Protein AF-A0AAN6XV82-F1 (afdb_monomer_lite)

Secondary structure (DSSP, 8-state):
----TT------PPP----SHHHHHHHHHHHHHTT--HHHHHHHHHHT--SS---HHHHTTHHHHHTTTSGGGGGGG-----HHHHHHHHHHTTS--

pLDDT: mean 81.72, std 15.57, range [44.09, 97.81]

Structure (mmCIF, N/CA/C/O backbone):
data_AF-A0AAN6XV82-F1
#
_entry.id   AF-A0AAN6XV82-F1
#
loop_
_atom_site.group_PDB
_atom_site.id
_atom_site.type_symbol
_atom_site.label_atom_id
_atom_site.label_alt_id
_atom_site.label_comp_id
_atom_site.label_asym_id
_atom_site.label_entity_id
_atom_site.label_seq_id
_atom_site.pdbx_PDB_ins_code
_atom_site.Cartn_x
_atom_site.Cartn_y
_atom_site.Cartn_z
_atom_site.occupancy
_atom_site.B_iso_or_equiv
_atom_site.auth_seq_id
_atom_site.auth_comp_id
_atom_site.auth_asym_id
_atom_site.auth_atom_id
_atom_site.pdbx_PDB_model_num
ATOM 1 N N . MET A 1 1 ? 41.989 -47.047 1.004 1.00 44.09 1 MET A N 1
ATOM 2 C CA . MET A 1 1 ? 42.003 -45.738 0.311 1.00 44.09 1 MET A CA 1
ATOM 3 C C . MET A 1 1 ? 40.749 -44.981 0.723 1.00 44.09 1 MET A C 1
ATOM 5 O O . MET A 1 1 ? 39.675 -45.564 0.704 1.00 44.09 1 MET A O 1
ATOM 9 N N . ARG A 1 2 ? 40.914 -43.773 1.274 1.00 47.72 2 ARG A N 1
ATOM 10 C CA . ARG A 1 2 ? 39.878 -43.033 2.012 1.00 47.72 2 ARG A CA 1
ATOM 11 C C . ARG A 1 2 ? 38.824 -42.436 1.071 1.00 47.72 2 ARG A C 1
ATOM 13 O O . ARG A 1 2 ? 39.154 -41.929 0.011 1.00 47.72 2 ARG A O 1
ATOM 20 N N . SER A 1 3 ? 37.576 -42.529 1.523 1.00 58.25 3 SER A N 1
ATOM 21 C CA . SER A 1 3 ? 36.328 -41.977 0.982 1.00 58.25 3 SER A CA 1
ATOM 22 C C . SER A 1 3 ? 36.430 -40.512 0.528 1.00 58.25 3 SER A C 1
ATOM 24 O O . SER A 1 3 ? 36.680 -39.647 1.364 1.00 58.25 3 SER A O 1
ATOM 26 N N . ILE A 1 4 ? 36.151 -40.225 -0.752 1.00 59.53 4 ILE A N 1
ATOM 27 C CA . ILE A 1 4 ? 36.048 -38.846 -1.293 1.00 59.53 4 ILE A CA 1
ATOM 28 C C . ILE A 1 4 ? 34.666 -38.557 -1.930 1.00 59.53 4 ILE A C 1
ATOM 30 O O . ILE A 1 4 ? 34.330 -37.410 -2.199 1.00 59.53 4 ILE A O 1
ATOM 34 N N . ILE A 1 5 ? 33.775 -39.544 -2.086 1.00 58.59 5 ILE A N 1
ATOM 35 C CA . ILE A 1 5 ? 32.492 -39.359 -2.805 1.00 58.59 5 ILE A CA 1
ATOM 36 C C . ILE A 1 5 ? 31.337 -38.962 -1.862 1.00 58.59 5 ILE A C 1
ATOM 38 O O . ILE A 1 5 ? 30.266 -39.559 -1.886 1.00 58.59 5 ILE A O 1
ATOM 42 N N . LYS A 1 6 ? 31.539 -37.967 -0.990 1.00 55.66 6 LYS A N 1
ATOM 43 C CA . LYS A 1 6 ? 30.441 -37.330 -0.224 1.00 55.66 6 LYS A CA 1
ATOM 44 C C . LYS A 1 6 ? 30.554 -35.804 -0.147 1.00 55.66 6 LYS A C 1
ATOM 46 O O . LYS A 1 6 ? 30.049 -35.192 0.782 1.00 55.66 6 LYS A O 1
ATOM 51 N N . TRP A 1 7 ? 31.188 -35.191 -1.143 1.00 57.59 7 TRP A N 1
ATOM 52 C CA . TRP A 1 7 ? 31.201 -33.735 -1.320 1.00 57.59 7 TRP A CA 1
ATOM 53 C C . TRP A 1 7 ? 30.689 -33.341 -2.704 1.00 57.59 7 TRP A C 1
ATOM 55 O O . TRP A 1 7 ? 31.172 -32.386 -3.302 1.00 57.59 7 TRP A O 1
ATOM 65 N N . GLY A 1 8 ? 29.713 -34.092 -3.229 1.00 57.81 8 GLY A N 1
ATOM 66 C CA . GLY A 1 8 ? 28.907 -33.617 -4.347 1.00 57.81 8 GLY A CA 1
ATOM 67 C C . GLY A 1 8 ? 28.215 -32.339 -3.898 1.00 57.81 8 GLY A C 1
ATOM 68 O O . GLY A 1 8 ? 27.281 -32.402 -3.104 1.00 57.81 8 GLY A O 1
ATOM 69 N N . LEU A 1 9 ? 28.769 -31.205 -4.331 1.00 59.22 9 LEU A N 1
ATOM 70 C CA . LEU A 1 9 ? 28.289 -29.859 -4.078 1.00 59.22 9 LEU A CA 1
ATOM 71 C C . LEU A 1 9 ? 26.761 -29.828 -4.166 1.00 59.22 9 LEU A C 1
ATOM 73 O O . LEU A 1 9 ? 26.190 -29.877 -5.254 1.00 59.22 9 LEU A O 1
ATOM 77 N N . LEU A 1 10 ? 26.110 -29.656 -3.019 1.00 59.16 10 LEU A N 1
ATOM 78 C CA . LEU A 1 10 ? 24.798 -29.038 -2.967 1.00 59.16 10 LEU A CA 1
ATOM 79 C C . LEU A 1 10 ? 25.015 -27.552 -3.284 1.00 59.16 10 LEU A C 1
ATOM 81 O O . LEU A 1 10 ? 25.050 -26.707 -2.395 1.00 59.16 10 LEU A O 1
ATOM 85 N N . ALA A 1 11 ? 25.258 -27.239 -4.557 1.00 62.94 11 ALA A N 1
ATOM 86 C CA . ALA A 1 11 ? 25.172 -25.878 -5.054 1.00 62.94 11 ALA A CA 1
ATOM 87 C C . ALA A 1 11 ? 23.688 -25.500 -5.025 1.00 62.94 11 ALA A C 1
ATOM 89 O O . ALA A 1 11 ? 22.972 -25.644 -6.013 1.00 62.94 11 ALA A O 1
ATOM 90 N N . ALA A 1 12 ? 23.203 -25.092 -3.851 1.00 65.19 12 ALA A N 1
ATOM 91 C CA . ALA A 1 12 ? 21.931 -24.410 -3.726 1.00 65.19 12 ALA A CA 1
ATOM 92 C C . ALA A 1 12 ? 22.064 -23.101 -4.509 1.00 65.19 12 ALA A C 1
ATOM 94 O O . ALA A 1 12 ? 22.586 -22.110 -3.999 1.00 65.19 12 ALA A O 1
ATOM 95 N N . ALA A 1 13 ? 21.665 -23.115 -5.782 1.00 66.75 13 ALA A N 1
ATOM 96 C CA . ALA A 1 13 ? 21.419 -21.880 -6.504 1.00 66.75 13 ALA A CA 1
ATOM 97 C C . ALA A 1 13 ? 20.443 -21.067 -5.640 1.00 66.75 13 ALA A C 1
ATOM 99 O O . ALA A 1 13 ? 19.439 -21.638 -5.195 1.00 66.75 13 ALA A O 1
ATOM 100 N N . PRO A 1 14 ? 20.729 -19.790 -5.331 1.00 65.44 14 PRO A N 1
ATOM 101 C CA . PRO A 1 14 ? 19.781 -18.985 -4.586 1.00 65.44 14 PRO A CA 1
ATOM 102 C C . PRO A 1 14 ? 18.478 -18.998 -5.379 1.00 65.44 14 PRO A C 1
ATOM 104 O O . PRO A 1 14 ? 18.45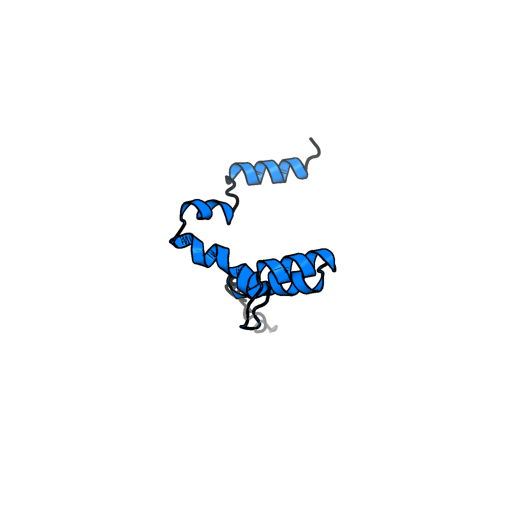1 -18.594 -6.543 1.00 65.44 14 PRO A O 1
ATOM 107 N N . ALA A 1 15 ? 17.415 -19.530 -4.774 1.00 69.50 15 ALA A N 1
ATOM 108 C CA . ALA A 1 15 ? 16.092 -19.414 -5.355 1.00 69.50 15 ALA A CA 1
ATOM 109 C C . ALA A 1 15 ? 15.856 -17.922 -5.605 1.00 69.50 15 ALA A C 1
ATOM 111 O O . ALA A 1 15 ? 16.104 -17.101 -4.719 1.00 69.50 15 ALA A O 1
ATOM 112 N N . LEU A 1 16 ? 15.443 -17.564 -6.820 1.00 66.62 16 LEU A N 1
ATOM 113 C CA . LEU A 1 16 ? 15.043 -16.199 -7.130 1.00 66.62 16 LEU A CA 1
ATOM 114 C C . LEU A 1 16 ? 13.795 -15.899 -6.297 1.00 66.62 16 LEU A C 1
ATOM 116 O O . LEU A 1 16 ? 12.678 -16.232 -6.684 1.00 66.62 16 LEU A O 1
ATOM 120 N N . VAL A 1 17 ? 13.994 -15.338 -5.106 1.00 65.56 17 VAL A N 1
ATOM 121 C CA . VAL A 1 17 ? 12.898 -14.897 -4.252 1.00 65.56 17 VAL A CA 1
ATOM 122 C C . VAL A 1 17 ? 12.385 -13.594 -4.843 1.00 65.56 17 VAL A C 1
ATOM 124 O O . VAL A 1 17 ? 13.078 -12.576 -4.830 1.00 65.56 17 VAL A O 1
ATOM 127 N N . THR A 1 18 ? 11.164 -13.616 -5.364 1.00 67.94 18 THR A N 1
ATOM 128 C CA . THR A 1 18 ? 10.426 -12.397 -5.693 1.00 67.94 18 THR A CA 1
ATOM 129 C C . THR A 1 18 ? 10.016 -11.744 -4.376 1.00 67.94 18 THR A C 1
ATOM 131 O O . THR A 1 18 ? 8.979 -12.073 -3.804 1.00 67.94 18 THR A O 1
ATOM 134 N N . ALA A 1 19 ? 10.886 -10.892 -3.832 1.00 66.81 19 ALA A N 1
ATOM 135 C CA . ALA A 1 19 ? 10.590 -10.165 -2.608 1.00 66.81 19 ALA A CA 1
ATOM 136 C C . ALA A 1 19 ? 9.486 -9.134 -2.867 1.00 66.81 19 ALA A C 1
ATOM 138 O O . ALA A 1 19 ? 9.513 -8.411 -3.865 1.00 66.81 19 ALA A O 1
ATOM 139 N N . TRP A 1 20 ? 8.539 -9.078 -1.934 1.00 84.19 20 TRP A N 1
ATOM 140 C CA . TRP A 1 20 ? 7.321 -8.276 -2.013 1.00 84.19 20 TRP A CA 1
ATOM 141 C C . TRP A 1 20 ? 6.409 -8.731 -3.157 1.00 84.19 20 TRP A C 1
ATOM 143 O O . TRP A 1 20 ? 5.751 -9.757 -2.995 1.00 84.19 20 TRP A O 1
ATOM 153 N N . GLY A 1 21 ? 6.350 -8.025 -4.289 1.00 87.69 21 GLY A N 1
ATOM 154 C CA . GLY A 1 21 ? 5.355 -8.289 -5.339 1.00 87.69 21 GLY A CA 1
ATOM 155 C C . GLY A 1 21 ? 3.922 -8.338 -4.787 1.00 87.69 21 GLY A C 1
ATOM 156 O O . GLY A 1 21 ? 3.671 -7.959 -3.640 1.00 87.69 21 GLY A O 1
ATOM 157 N N . ASP A 1 22 ? 2.974 -8.850 -5.568 1.00 91.56 22 ASP A N 1
ATOM 158 C CA . ASP A 1 22 ? 1.571 -8.897 -5.130 1.00 91.56 22 ASP A CA 1
ATOM 159 C C . ASP A 1 22 ? 1.397 -9.695 -3.831 1.00 91.56 22 ASP A C 1
ATOM 161 O O . ASP A 1 22 ? 0.719 -9.250 -2.905 1.00 91.56 22 ASP A O 1
ATOM 165 N N . VAL A 1 23 ? 2.058 -10.854 -3.732 1.00 92.62 23 VAL A N 1
ATOM 166 C CA . VAL A 1 23 ? 1.946 -11.751 -2.572 1.00 92.62 23 VAL A CA 1
ATOM 167 C C . VAL A 1 23 ? 2.471 -11.086 -1.303 1.00 92.62 23 VAL A C 1
ATOM 169 O O . VAL A 1 23 ? 1.812 -11.133 -0.266 1.00 92.62 23 VAL A O 1
ATOM 172 N N . GLY A 1 24 ? 3.640 -10.454 -1.351 1.00 93.38 24 GLY A N 1
ATOM 173 C CA . GLY A 1 24 ? 4.239 -9.827 -0.179 1.00 93.38 24 GLY A CA 1
ATOM 174 C C . GLY A 1 24 ? 3.528 -8.540 0.232 1.00 93.38 24 GLY A C 1
ATOM 175 O O . GLY A 1 24 ? 3.320 -8.346 1.429 1.00 93.38 24 GLY A O 1
ATOM 176 N N . HIS A 1 25 ? 3.079 -7.710 -0.718 1.00 95.06 25 HIS A N 1
ATOM 177 C CA . HIS A 1 25 ? 2.248 -6.540 -0.406 1.00 95.06 25 HIS A CA 1
ATOM 178 C C . HIS A 1 25 ? 0.950 -6.949 0.296 1.00 95.06 25 HIS A C 1
ATOM 180 O O . HIS A 1 25 ? 0.636 -6.419 1.364 1.00 95.06 25 HIS A O 1
ATOM 186 N N . ARG A 1 26 ? 0.254 -7.960 -0.238 1.00 95.06 26 ARG A N 1
ATOM 187 C CA . ARG A 1 26 ? -0.948 -8.530 0.385 1.00 95.06 26 ARG A CA 1
ATOM 188 C C . ARG A 1 26 ? -0.655 -9.108 1.765 1.00 95.06 26 ARG A C 1
ATOM 190 O O . ARG A 1 26 ? -1.372 -8.820 2.715 1.00 95.06 26 ARG A O 1
ATOM 197 N N . THR A 1 27 ? 0.430 -9.868 1.903 1.00 94.88 27 THR A N 1
ATOM 198 C CA . THR A 1 27 ? 0.809 -10.494 3.179 1.00 94.88 27 THR A CA 1
ATOM 199 C C . THR A 1 27 ? 1.014 -9.452 4.279 1.00 94.88 27 THR A C 1
ATOM 201 O O . THR A 1 27 ? 0.496 -9.623 5.381 1.00 94.88 27 THR A O 1
ATOM 204 N N . VAL A 1 28 ? 1.733 -8.360 3.993 1.00 95.06 28 VAL A N 1
ATOM 205 C CA . VAL A 1 28 ? 1.933 -7.277 4.970 1.00 95.06 28 VAL A CA 1
ATOM 206 C C . VAL A 1 28 ? 0.628 -6.549 5.269 1.00 95.06 28 VAL A C 1
ATOM 208 O O . VAL A 1 28 ? 0.355 -6.295 6.439 1.00 95.06 28 VAL A O 1
ATOM 211 N N . GLY A 1 29 ? -0.182 -6.240 4.250 1.00 94.69 29 GLY A N 1
ATOM 212 C CA . GLY A 1 29 ? -1.481 -5.588 4.436 1.00 94.69 29 GLY A CA 1
ATOM 213 C C . GLY A 1 29 ? -2.405 -6.405 5.340 1.00 94.69 29 GLY A C 1
ATOM 214 O O . GLY A 1 29 ? -2.867 -5.908 6.364 1.00 94.69 29 GLY A O 1
ATOM 215 N N . TYR A 1 30 ? -2.570 -7.690 5.027 1.00 94.50 30 TYR A N 1
ATOM 216 C CA . TYR A 1 30 ? -3.374 -8.618 5.818 1.00 94.50 30 TYR A CA 1
ATOM 217 C C . TYR A 1 30 ? -2.850 -8.765 7.253 1.00 94.50 30 TYR A C 1
ATOM 219 O O . TYR A 1 30 ? -3.624 -8.804 8.209 1.00 94.50 30 TYR A O 1
ATOM 227 N N . LEU A 1 31 ? -1.525 -8.831 7.438 1.00 96.00 31 LEU A N 1
ATOM 228 C CA . LEU A 1 31 ? -0.939 -8.883 8.775 1.00 96.00 31 LEU A CA 1
ATOM 229 C C . LEU A 1 31 ? -1.219 -7.596 9.556 1.00 96.00 31 LEU A C 1
ATOM 231 O O . LEU A 1 31 ? -1.575 -7.678 10.727 1.00 96.00 31 LEU A O 1
ATOM 235 N N . ALA A 1 32 ? -1.079 -6.429 8.923 1.00 95.50 32 ALA A N 1
ATOM 236 C CA . ALA A 1 32 ? -1.316 -5.136 9.556 1.00 95.50 32 ALA A CA 1
ATOM 237 C C . ALA A 1 32 ? -2.759 -5.003 10.063 1.00 95.50 32 ALA A C 1
ATOM 239 O O . ALA A 1 32 ? -2.959 -4.541 11.187 1.00 95.50 32 ALA A O 1
ATOM 240 N N . GLU A 1 33 ? -3.740 -5.476 9.290 1.00 93.75 33 GLU A N 1
ATOM 241 C CA . GLU A 1 33 ? -5.158 -5.460 9.669 1.00 93.75 33 GLU A CA 1
ATOM 242 C C . GLU A 1 33 ? -5.421 -6.164 11.005 1.00 93.75 33 GLU A C 1
ATOM 244 O O . GLU A 1 33 ? -6.173 -5.663 11.842 1.00 93.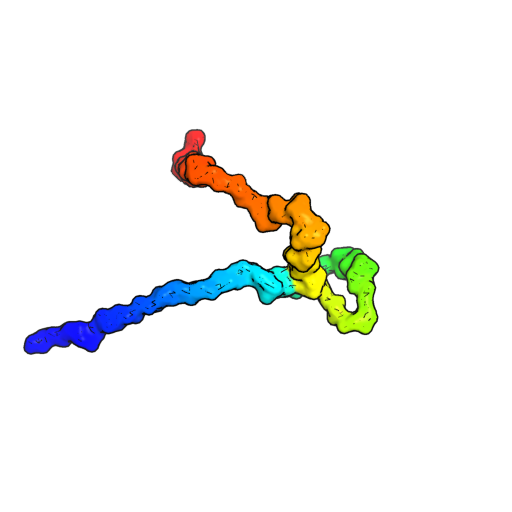75 33 GLU A O 1
ATOM 249 N N . LYS A 1 34 ? -4.724 -7.277 11.273 1.00 94.44 34 LYS A N 1
ATOM 250 C CA . LYS A 1 34 ? -4.854 -8.026 12.538 1.00 94.44 34 LYS A CA 1
ATOM 251 C C . LYS A 1 34 ? -4.434 -7.231 13.771 1.00 94.44 34 LYS A C 1
ATOM 253 O O . LYS A 1 34 ? -4.808 -7.598 14.883 1.00 94.44 34 LYS A O 1
ATOM 258 N N . TYR A 1 35 ? -3.648 -6.176 13.584 1.00 96.69 35 TYR A N 1
ATOM 259 C CA . TYR A 1 35 ? -3.139 -5.323 14.654 1.00 96.69 35 TYR A CA 1
ATOM 260 C C . TYR A 1 35 ? -3.784 -3.935 14.664 1.00 96.69 35 TYR A C 1
ATOM 262 O O . TYR A 1 35 ? -3.301 -3.031 15.350 1.00 96.69 35 TYR A O 1
ATOM 270 N N . PHE A 1 36 ? -4.880 -3.738 13.930 1.00 96.12 36 PHE A N 1
ATOM 271 C CA . PHE A 1 36 ? -5.602 -2.477 13.972 1.00 96.12 36 PHE A CA 1
ATOM 272 C C . PHE A 1 36 ? -6.194 -2.205 15.349 1.00 96.12 36 PHE A C 1
ATOM 274 O O . PHE A 1 36 ? -6.801 -3.054 15.998 1.00 96.12 36 PHE A O 1
ATOM 281 N N . THR A 1 37 ? -6.054 -0.953 15.781 1.00 97.81 37 THR A N 1
ATOM 282 C CA . THR A 1 37 ? -6.871 -0.437 16.878 1.00 97.81 37 THR A CA 1
ATOM 283 C C . THR A 1 37 ? -8.325 -0.314 16.412 1.00 97.81 37 THR A C 1
ATOM 285 O O . THR A 1 37 ? -8.560 -0.127 15.215 1.00 97.81 37 THR A O 1
ATOM 288 N N . PRO A 1 38 ? -9.313 -0.303 17.326 1.00 96.81 38 PRO A N 1
ATOM 289 C CA . PRO A 1 38 ? -10.713 -0.096 16.949 1.00 96.81 38 PRO A CA 1
ATOM 290 C C . PRO A 1 38 ? -10.937 1.179 16.121 1.00 96.81 38 PRO A C 1
ATOM 292 O O . PRO A 1 38 ? -11.734 1.191 15.189 1.00 96.81 38 PRO A O 1
ATOM 295 N N . LYS A 1 39 ? -10.178 2.246 16.413 1.00 97.12 39 LYS A N 1
ATOM 296 C CA . LYS A 1 39 ? -10.217 3.496 15.645 1.00 97.12 39 LYS A CA 1
ATOM 297 C C . LYS A 1 39 ? -9.692 3.317 14.217 1.00 97.12 39 LYS A C 1
ATOM 299 O O . LYS A 1 39 ? -10.300 3.831 13.286 1.00 97.12 39 LYS A O 1
ATOM 304 N N . ALA A 1 40 ? -8.568 2.618 14.047 1.00 94.81 40 ALA A N 1
ATOM 305 C CA . ALA A 1 40 ? -8.003 2.352 12.725 1.00 94.81 40 ALA A CA 1
ATOM 306 C C . ALA A 1 40 ? -8.937 1.465 11.891 1.00 94.81 40 ALA A C 1
ATOM 308 O O . ALA A 1 40 ? -9.176 1.777 10.729 1.00 94.81 40 ALA A O 1
ATOM 309 N N . ALA A 1 41 ? -9.524 0.433 12.507 1.00 92.88 41 ALA A N 1
ATOM 310 C CA . ALA A 1 41 ? -10.505 -0.435 11.864 1.00 92.88 41 ALA A CA 1
ATOM 311 C C . ALA A 1 41 ? -11.739 0.346 11.385 1.00 92.88 41 ALA A C 1
ATOM 313 O O . ALA A 1 41 ? -12.163 0.158 10.253 1.00 92.88 41 ALA A O 1
ATOM 314 N N . ALA A 1 42 ? -12.270 1.274 12.191 1.00 93.81 42 ALA A N 1
ATOM 315 C CA . ALA A 1 42 ? -13.408 2.101 11.785 1.00 93.81 42 ALA A CA 1
ATOM 316 C C . ALA A 1 42 ? -13.102 2.970 10.550 1.00 93.81 42 ALA A C 1
ATOM 318 O O . ALA A 1 42 ? -13.889 2.992 9.609 1.00 93.81 42 ALA A O 1
ATOM 319 N N . ILE A 1 43 ? -11.939 3.636 10.532 1.00 92.88 43 ILE A N 1
ATOM 320 C CA . ILE A 1 43 ? -11.501 4.459 9.391 1.00 92.88 43 ILE A CA 1
ATOM 321 C C . ILE A 1 43 ? -11.304 3.594 8.144 1.00 92.88 43 ILE A C 1
ATOM 323 O O . ILE A 1 43 ? -11.716 3.970 7.053 1.00 92.88 43 ILE A O 1
ATOM 327 N N . TYR A 1 44 ? -10.674 2.432 8.301 1.00 89.50 44 TYR A N 1
ATOM 328 C CA . TYR A 1 44 ? -10.483 1.477 7.218 1.00 89.50 44 TYR A CA 1
ATOM 329 C C . TYR A 1 44 ? -11.825 1.032 6.612 1.00 89.50 44 TYR A C 1
ATOM 331 O O . TYR A 1 44 ? -11.995 1.137 5.398 1.00 89.50 44 TYR A O 1
ATOM 339 N N . THR A 1 45 ? -12.780 0.606 7.446 1.00 89.25 45 THR A N 1
ATOM 340 C CA . THR A 1 45 ? -14.109 0.162 7.003 1.00 89.25 45 THR A CA 1
ATOM 341 C C . THR A 1 45 ? -14.864 1.265 6.268 1.00 89.25 45 THR A C 1
ATOM 343 O O . THR A 1 45 ? -15.589 0.974 5.326 1.00 89.25 45 THR A O 1
ATOM 346 N N . GLU A 1 46 ? -14.696 2.526 6.672 1.00 92.50 46 GLU A N 1
ATOM 347 C CA . GLU A 1 46 ? -15.294 3.673 5.983 1.00 92.50 46 GLU A CA 1
ATOM 348 C C . GLU A 1 46 ? -14.621 3.947 4.628 1.00 92.50 46 GLU A C 1
ATOM 350 O O . GLU A 1 46 ? -15.303 4.094 3.616 1.00 92.50 46 GLU A O 1
ATOM 355 N N . LEU A 1 47 ? -13.284 3.993 4.588 1.00 91.38 47 LEU A N 1
ATOM 356 C CA . LEU A 1 47 ? -12.522 4.360 3.388 1.00 91.38 47 LEU A CA 1
ATOM 357 C C . LEU A 1 47 ? -12.544 3.287 2.296 1.00 91.38 47 LEU A C 1
ATOM 359 O O . LEU A 1 47 ? -12.543 3.621 1.113 1.00 91.38 47 LEU A O 1
ATOM 363 N N . LEU A 1 48 ? -12.508 2.014 2.686 1.00 89.69 48 LEU A N 1
ATOM 364 C CA . LEU A 1 48 ? -12.462 0.865 1.779 1.00 89.69 48 LEU A CA 1
ATOM 365 C C . LEU A 1 48 ? -13.772 0.069 1.798 1.00 89.69 48 LEU A C 1
ATOM 367 O O . LEU A 1 48 ? -13.780 -1.116 1.459 1.00 89.69 48 LEU A O 1
ATOM 371 N N . ALA A 1 49 ? -14.879 0.723 2.168 1.00 86.81 49 ALA A N 1
ATOM 372 C CA . ALA A 1 49 ? -16.213 0.140 2.119 1.00 86.81 49 ALA A CA 1
ATOM 373 C C . ALA A 1 49 ? -16.478 -0.462 0.732 1.00 86.81 49 ALA A C 1
ATOM 375 O O . ALA A 1 49 ? -16.450 0.231 -0.286 1.00 86.81 49 ALA A O 1
ATOM 376 N N . ASN A 1 50 ? -16.729 -1.765 0.698 1.00 86.06 50 ASN A N 1
ATOM 377 C CA . ASN A 1 50 ? -17.009 -2.505 -0.522 1.00 86.06 50 ASN A CA 1
ATOM 378 C C . ASN A 1 50 ? -18.028 -3.617 -0.238 1.00 86.06 50 ASN A C 1
ATOM 380 O O . ASN A 1 50 ? -18.159 -4.081 0.894 1.00 86.06 50 ASN A O 1
ATOM 384 N N . ASP A 1 51 ? -18.750 -4.044 -1.268 1.00 85.44 51 ASP A N 1
ATOM 385 C CA . ASP A 1 51 ? -19.735 -5.131 -1.227 1.00 85.44 51 ASP A CA 1
ATOM 386 C C . ASP A 1 51 ? -19.144 -6.488 -1.654 1.00 85.44 51 ASP A C 1
ATOM 388 O O . ASP A 1 51 ? -19.855 -7.490 -1.719 1.00 85.44 51 ASP A O 1
ATOM 392 N N . GLN A 1 52 ? -17.837 -6.531 -1.928 1.00 84.19 52 GLN A N 1
ATOM 393 C CA . GLN A 1 52 ? -17.145 -7.679 -2.524 1.00 84.19 52 GLN A CA 1
ATOM 394 C C . GLN A 1 52 ? -16.343 -8.499 -1.502 1.00 84.19 52 GLN A C 1
ATOM 396 O O . GLN A 1 52 ? -15.762 -9.522 -1.859 1.00 84.19 52 GLN A O 1
ATOM 401 N N . GLY A 1 53 ? -16.324 -8.072 -0.235 1.00 81.38 53 GL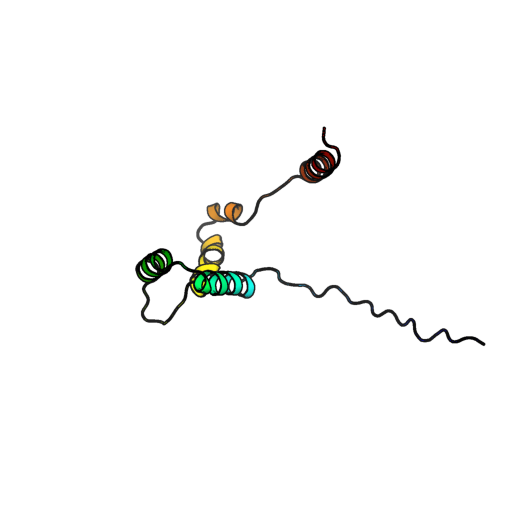Y A N 1
ATOM 402 C CA . GLY A 1 53 ? -15.558 -8.720 0.828 1.00 81.38 53 GLY A CA 1
ATOM 403 C C . GLY A 1 53 ? -14.048 -8.515 0.710 1.00 81.38 53 GLY A C 1
ATOM 404 O O . GLY A 1 53 ? -13.296 -9.323 1.247 1.00 81.38 53 GLY A O 1
ATOM 405 N N . TYR A 1 54 ? -13.605 -7.472 0.003 1.00 87.31 54 TYR A N 1
ATOM 406 C CA . TYR A 1 54 ? -12.192 -7.114 -0.056 1.00 87.31 54 TYR A CA 1
ATOM 407 C C . TYR A 1 54 ? -11.706 -6.598 1.282 1.00 87.31 54 TYR A C 1
ATOM 409 O O . TYR A 1 54 ? -12.433 -5.884 1.984 1.00 87.31 54 TYR A O 1
ATOM 417 N N . ASP A 1 55 ? -10.456 -6.936 1.571 1.00 88.56 55 ASP A N 1
ATOM 418 C CA . ASP A 1 55 ? -9.765 -6.493 2.764 1.00 88.56 55 ASP A CA 1
ATOM 419 C C . ASP A 1 55 ? -8.641 -5.488 2.441 1.00 88.56 55 ASP A C 1
ATOM 421 O O . ASP A 1 55 ? -8.436 -5.093 1.284 1.00 88.56 55 ASP A O 1
ATOM 425 N N . ILE A 1 56 ? -7.891 -5.024 3.446 1.00 92.19 56 ILE A N 1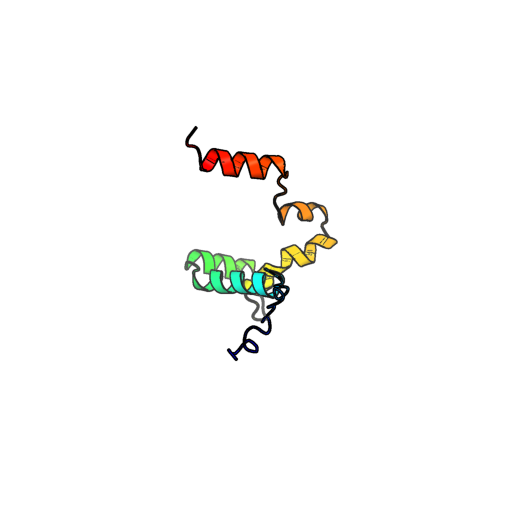
ATOM 426 C CA . ILE A 1 56 ? -6.820 -4.049 3.180 1.00 92.19 56 ILE A CA 1
ATOM 427 C C . ILE A 1 56 ? -5.672 -4.643 2.343 1.00 92.19 56 ILE A C 1
ATOM 429 O O . ILE A 1 56 ? -4.914 -3.904 1.707 1.00 92.19 56 ILE A O 1
ATOM 433 N N . SER A 1 57 ? -5.527 -5.969 2.304 1.00 93.50 57 SER A N 1
ATOM 434 C CA . SER A 1 57 ? -4.513 -6.634 1.488 1.00 93.50 57 SER A CA 1
ATOM 435 C C . SER A 1 57 ? -4.761 -6.423 -0.005 1.00 93.50 57 SER A C 1
ATOM 437 O O . SER A 1 57 ? -3.800 -6.243 -0.757 1.00 93.50 57 SER A O 1
ATOM 439 N N . ASP A 1 58 ? -6.023 -6.349 -0.439 1.00 91.00 58 ASP A N 1
ATOM 440 C CA . ASP A 1 58 ? -6.381 -6.046 -1.826 1.00 91.00 58 ASP A CA 1
ATOM 441 C C . ASP A 1 58 ? -5.924 -4.639 -2.221 1.00 91.00 58 ASP A C 1
ATOM 443 O O . ASP A 1 58 ? -5.284 -4.445 -3.263 1.00 91.00 58 ASP A O 1
ATOM 447 N N . ALA A 1 59 ? -6.156 -3.668 -1.336 1.00 92.88 59 ALA A N 1
ATOM 448 C CA . ALA A 1 59 ? -5.716 -2.290 -1.523 1.00 92.88 59 ALA A CA 1
ATOM 449 C C . ALA A 1 59 ? -4.183 -2.144 -1.505 1.00 92.88 59 ALA A C 1
ATOM 451 O O . ALA A 1 59 ? -3.646 -1.251 -2.164 1.00 92.88 59 ALA A O 1
ATOM 452 N N . ALA A 1 60 ? -3.453 -3.033 -0.821 1.00 94.62 60 ALA A N 1
ATOM 453 C CA . ALA A 1 60 ? -1.995 -2.957 -0.692 1.00 94.62 60 ALA A CA 1
ATOM 454 C C . ALA A 1 60 ? -1.239 -3.079 -2.031 1.00 94.62 60 ALA A C 1
ATOM 456 O O . ALA A 1 60 ? -0.092 -2.647 -2.129 1.00 94.62 60 ALA A O 1
ATOM 457 N N . THR A 1 61 ? -1.876 -3.625 -3.073 1.00 94.19 61 THR A N 1
ATOM 458 C CA . THR A 1 61 ? -1.292 -3.741 -4.426 1.00 94.19 61 THR A CA 1
ATOM 459 C C . THR A 1 61 ? -1.598 -2.544 -5.330 1.00 94.19 61 THR A C 1
ATOM 461 O O . THR A 1 61 ? -0.949 -2.350 -6.361 1.00 94.19 61 THR A O 1
ATOM 464 N N . TRP A 1 62 ? -2.553 -1.691 -4.943 1.00 94.00 62 TRP A N 1
ATOM 465 C CA . TRP A 1 62 ? -3.082 -0.629 -5.800 1.00 94.00 62 TRP A CA 1
ATOM 466 C C . TRP A 1 62 ? -2.000 0.340 -6.297 1.00 94.00 62 TRP A C 1
ATOM 468 O O . TRP A 1 62 ? -1.988 0.692 -7.480 1.00 94.00 62 TRP A O 1
ATOM 478 N N . ALA A 1 63 ? -1.047 0.709 -5.435 1.00 95.06 63 ALA A N 1
ATOM 479 C CA . ALA A 1 63 ? 0.039 1.623 -5.789 1.00 95.06 63 ALA A CA 1
ATOM 480 C C . ALA A 1 63 ? 0.871 1.114 -6.983 1.00 95.06 63 ALA A C 1
ATOM 482 O O . ALA A 1 63 ? 1.211 1.885 -7.882 1.00 95.06 63 ALA A O 1
ATOM 483 N N . ASP A 1 64 ? 1.143 -0.192 -7.049 1.00 94.25 64 ASP A N 1
ATOM 484 C CA . ASP A 1 64 ? 1.866 -0.787 -8.174 1.00 94.25 64 ASP A CA 1
ATOM 485 C C . ASP A 1 64 ? 1.010 -0.868 -9.442 1.00 94.25 64 ASP A C 1
ATOM 487 O O . ASP A 1 64 ? 1.529 -0.663 -10.543 1.00 94.25 64 ASP A O 1
ATOM 491 N N . THR A 1 65 ? -0.303 -1.083 -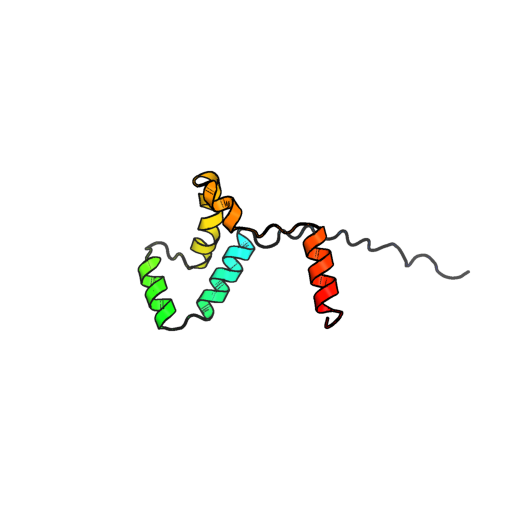9.307 1.00 94.31 65 THR A N 1
ATOM 492 C CA . THR A 1 65 ? -1.225 -1.136 -10.456 1.00 94.31 65 THR A CA 1
ATOM 493 C C . THR A 1 65 ? -1.452 0.224 -11.119 1.00 94.31 65 THR A C 1
ATOM 495 O O . THR A 1 65 ? -1.646 0.291 -12.336 1.00 94.31 65 THR A O 1
ATOM 498 N N . ILE A 1 66 ? -1.410 1.324 -10.355 1.00 96.00 66 ILE A N 1
ATOM 499 C CA . ILE A 1 66 ? -1.618 2.678 -10.885 1.00 96.00 66 ILE A CA 1
ATOM 500 C C . ILE A 1 66 ? -0.326 3.295 -11.434 1.00 96.00 66 ILE A C 1
ATOM 502 O O . ILE A 1 66 ? -0.386 4.171 -12.293 1.00 96.00 66 ILE A O 1
ATOM 506 N N . LYS A 1 67 ? 0.845 2.805 -11.015 1.00 94.56 67 LYS A N 1
ATOM 507 C CA . LYS A 1 67 ? 2.175 3.286 -11.427 1.00 94.56 67 LYS A CA 1
ATOM 508 C C . LYS A 1 67 ? 2.376 3.446 -12.950 1.00 94.56 67 LYS A C 1
ATOM 510 O O . LYS A 1 67 ? 3.017 4.420 -13.353 1.00 94.56 67 LYS A O 1
ATOM 515 N N . PRO A 1 68 ? 1.850 2.573 -13.838 1.00 95.06 68 PRO A N 1
ATOM 516 C CA . PRO A 1 68 ? 1.916 2.796 -15.287 1.00 95.06 68 PRO A CA 1
ATOM 517 C C . PRO A 1 68 ? 1.021 3.946 -15.772 1.00 95.06 68 PRO A C 1
ATOM 519 O O . PRO A 1 68 ? 1.368 4.617 -16.740 1.00 95.06 68 PRO A O 1
ATOM 522 N N . LYS A 1 69 ? -0.114 4.179 -15.100 1.00 97.50 69 LYS A N 1
ATOM 523 C CA . LYS A 1 69 ? -1.090 5.239 -15.408 1.00 97.50 69 LYS A CA 1
ATOM 524 C C . LYS A 1 69 ? -0.703 6.590 -14.799 1.00 97.50 69 LYS A C 1
ATOM 526 O O . LYS A 1 69 ? -1.064 7.625 -15.346 1.00 97.50 69 LYS A O 1
ATOM 531 N N . MET A 1 70 ? 0.050 6.582 -13.699 1.00 97.25 70 MET A N 1
ATOM 532 C CA . MET A 1 70 ? 0.560 7.766 -13.003 1.00 97.25 70 MET A CA 1
ATOM 533 C C . MET A 1 70 ? 2.089 7.687 -12.852 1.00 97.25 70 MET A C 1
ATOM 535 O O . MET A 1 70 ? 2.592 7.449 -11.757 1.00 97.25 70 MET A O 1
ATOM 539 N N . PRO A 1 71 ? 2.876 7.880 -13.928 1.00 96.00 71 PRO A N 1
ATOM 540 C CA . PRO A 1 71 ? 4.317 7.606 -13.908 1.00 96.00 71 PRO A CA 1
ATOM 541 C C . PRO A 1 71 ? 5.120 8.409 -12.880 1.00 96.00 71 PRO A C 1
ATOM 543 O O . PRO A 1 71 ? 6.197 7.972 -12.479 1.00 96.00 71 PRO A O 1
ATOM 546 N N . TRP A 1 72 ? 4.611 9.563 -12.443 1.00 96.44 72 TRP A N 1
ATOM 547 C CA . TRP A 1 72 ? 5.241 10.388 -11.410 1.00 96.44 72 TRP A CA 1
ATOM 548 C C . TRP A 1 72 ? 5.228 9.738 -10.020 1.00 96.44 72 TRP A C 1
ATOM 550 O O . TRP A 1 72 ? 5.988 10.173 -9.162 1.00 96.44 72 TRP A O 1
ATOM 560 N N . THR A 1 73 ? 4.422 8.694 -9.788 1.00 97.00 73 THR A N 1
ATOM 561 C CA . THR A 1 73 ? 4.440 7.938 -8.526 1.00 97.00 73 THR A CA 1
ATOM 562 C C . THR A 1 73 ? 5.576 6.918 -8.471 1.00 97.00 73 THR A C 1
ATOM 564 O O . THR A 1 73 ? 5.926 6.468 -7.385 1.00 97.00 73 THR A O 1
ATOM 567 N N . LYS A 1 74 ? 6.212 6.579 -9.607 1.00 94.81 74 LYS A N 1
ATOM 568 C CA . LYS A 1 74 ? 7.307 5.589 -9.677 1.00 94.81 74 LYS A CA 1
ATOM 569 C C . LYS A 1 74 ? 8.405 5.812 -8.627 1.00 94.81 74 LYS A C 1
ATOM 571 O O . LYS A 1 74 ? 8.759 4.833 -7.972 1.00 94.81 74 LYS A O 1
ATOM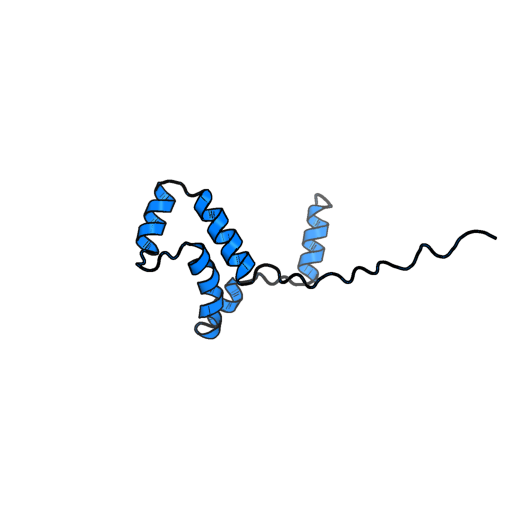 576 N N . PRO A 1 75 ? 8.926 7.039 -8.417 1.00 95.44 75 PRO A N 1
ATOM 577 C CA . PRO A 1 75 ? 10.003 7.266 -7.457 1.00 95.44 75 PRO A CA 1
ATOM 578 C C . PRO A 1 75 ? 9.583 7.088 -5.993 1.00 95.44 75 PRO A C 1
ATOM 580 O O . PRO A 1 75 ? 10.449 7.041 -5.135 1.00 95.44 75 PRO A O 1
ATOM 583 N N . TRP A 1 76 ? 8.288 6.987 -5.673 1.00 95.00 76 TRP A N 1
ATOM 584 C CA . TRP A 1 76 ? 7.829 6.763 -4.295 1.00 95.00 76 TRP A CA 1
ATOM 585 C C . TRP A 1 76 ? 8.020 5.314 -3.830 1.00 95.00 76 TRP A C 1
ATOM 587 O O . TRP A 1 76 ? 7.975 5.043 -2.635 1.00 95.00 76 TRP A O 1
ATOM 597 N N . HIS A 1 77 ? 8.246 4.380 -4.760 1.00 93.62 77 HIS A N 1
ATOM 598 C CA . HIS A 1 77 ? 8.394 2.952 -4.460 1.00 93.62 77 HIS A CA 1
ATOM 599 C C . HIS A 1 77 ? 9.805 2.566 -3.998 1.00 93.62 77 HIS A C 1
ATOM 601 O O . HIS A 1 77 ? 10.026 1.426 -3.596 1.00 93.62 77 HIS A O 1
ATOM 607 N N . TYR A 1 78 ? 10.781 3.469 -4.092 1.00 92.12 78 TYR A N 1
ATOM 608 C CA . TYR A 1 78 ? 12.166 3.178 -3.746 1.00 92.12 78 TYR A CA 1
ATOM 609 C C . TYR A 1 78 ? 12.907 4.446 -3.332 1.00 92.12 78 TYR A C 1
ATOM 611 O O . TYR A 1 78 ? 12.585 5.546 -3.765 1.00 92.12 78 TYR A O 1
ATOM 619 N N . SER A 1 79 ? 13.957 4.281 -2.534 1.00 90.06 79 SER A N 1
ATOM 620 C CA . SER A 1 79 ? 14.956 5.327 -2.323 1.00 90.06 79 SER A CA 1
ATOM 621 C C . SER A 1 79 ? 16.230 4.922 -3.051 1.00 90.06 79 SER A C 1
ATOM 623 O O . SER A 1 79 ? 16.732 3.815 -2.853 1.00 90.06 79 SER A O 1
ATOM 625 N N . SER A 1 80 ? 16.721 5.784 -3.941 1.00 87.44 80 SER A N 1
ATOM 626 C CA . SER A 1 80 ? 17.982 5.545 -4.648 1.00 87.44 80 SER A CA 1
ATOM 627 C C . SER A 1 80 ? 19.127 6.116 -3.828 1.00 87.44 80 SER A C 1
ATOM 629 O O . SER A 1 80 ? 19.091 7.286 -3.461 1.00 87.44 80 SER A O 1
ATOM 631 N N . MET A 1 81 ? 20.146 5.304 -3.571 1.00 82.56 81 MET A N 1
ATOM 632 C CA . MET A 1 81 ? 21.391 5.744 -2.944 1.00 82.56 81 MET A CA 1
ATOM 633 C C . MET A 1 81 ? 22.542 5.492 -3.906 1.00 82.56 81 MET A C 1
ATOM 635 O O . MET A 1 81 ? 22.582 4.462 -4.586 1.00 82.56 81 MET A O 1
ATOM 639 N N . SER A 1 82 ? 23.487 6.424 -3.970 1.00 84.00 82 SER A N 1
ATOM 640 C CA . SER A 1 82 ? 24.715 6.208 -4.722 1.00 84.00 82 SER A CA 1
ATOM 641 C C . SER A 1 82 ? 25.610 5.190 -4.011 1.00 84.00 82 SER A C 1
ATOM 643 O O . SER A 1 82 ? 25.612 5.061 -2.784 1.00 84.00 82 SER A O 1
ATOM 645 N N . PHE A 1 83 ? 26.423 4.478 -4.792 1.00 78.62 83 PHE A N 1
ATOM 646 C CA . PHE A 1 83 ? 27.385 3.507 -4.265 1.00 78.62 83 PHE A CA 1
ATOM 647 C C . PHE A 1 83 ? 28.322 4.118 -3.205 1.00 78.62 83 PHE A C 1
ATOM 649 O O . PHE A 1 83 ? 28.636 3.489 -2.195 1.00 78.62 83 PHE A O 1
ATOM 656 N N . TRP A 1 84 ? 28.720 5.376 -3.405 1.00 71.62 84 TRP A N 1
ATOM 657 C CA . TRP A 1 84 ? 29.601 6.099 -2.491 1.00 71.62 84 TRP A CA 1
ATOM 658 C C . TRP A 1 84 ? 28.907 6.486 -1.175 1.00 71.62 84 TRP A C 1
ATOM 660 O O . TRP A 1 84 ? 29.540 6.435 -0.120 1.00 71.62 84 TRP A O 1
ATOM 670 N N . GLU A 1 85 ? 27.607 6.796 -1.196 1.00 68.75 85 GLU A N 1
ATOM 671 C CA . GLU A 1 85 ? 26.825 7.083 0.018 1.00 68.75 85 GLU A CA 1
ATOM 672 C C . GLU A 1 85 ? 26.667 5.847 0.909 1.00 68.75 85 GLU A C 1
ATOM 674 O O . GLU A 1 85 ? 26.800 5.954 2.130 1.00 68.75 85 GLU A O 1
ATOM 679 N N . ILE A 1 86 ? 26.472 4.665 0.315 1.00 68.62 86 ILE A N 1
ATOM 680 C CA . ILE A 1 86 ? 26.374 3.397 1.056 1.00 68.62 86 ILE A CA 1
ATOM 681 C C . ILE A 1 86 ? 27.674 3.123 1.825 1.00 68.62 86 ILE A C 1
ATOM 683 O O . ILE A 1 86 ? 27.643 2.767 3.005 1.00 68.62 86 ILE A O 1
ATOM 687 N N . HIS A 1 87 ? 28.825 3.331 1.180 1.00 61.88 87 HIS A N 1
ATOM 688 C CA . HIS A 1 87 ? 30.126 3.062 1.789 1.00 61.88 87 HIS A CA 1
ATOM 689 C C . HIS A 1 87 ? 30.450 4.031 2.940 1.00 61.88 87 HIS A C 1
ATOM 691 O O . HIS A 1 87 ? 30.966 3.606 3.975 1.00 61.88 87 HIS A O 1
ATOM 697 N N . ILE A 1 88 ? 30.103 5.318 2.800 1.00 62.88 88 ILE A N 1
ATOM 698 C CA . ILE A 1 88 ? 30.332 6.333 3.841 1.00 62.88 88 ILE A CA 1
ATOM 699 C C . ILE A 1 88 ? 29.402 6.123 5.042 1.00 62.88 88 ILE A C 1
ATOM 701 O O . ILE A 1 88 ? 29.872 6.205 6.177 1.00 62.88 88 ILE A O 1
ATOM 705 N N . HIS A 1 89 ? 28.111 5.836 4.831 1.00 60.34 89 HIS A N 1
ATOM 706 C CA . HIS A 1 89 ? 27.172 5.621 5.941 1.00 60.34 89 HIS A CA 1
ATOM 707 C C . HIS A 1 89 ? 27.545 4.367 6.745 1.00 60.34 89 HIS A C 1
ATOM 709 O O . HIS A 1 89 ? 27.597 4.411 7.970 1.00 60.34 89 HIS A O 1
ATOM 715 N N . PHE A 1 90 ? 27.923 3.280 6.061 1.00 61.50 90 PHE A N 1
ATOM 716 C CA . PHE A 1 90 ? 28.364 2.045 6.710 1.00 61.50 90 PHE A CA 1
ATOM 717 C C . PHE A 1 90 ? 29.644 2.228 7.546 1.00 61.50 90 PHE A C 1
ATOM 719 O O . PHE A 1 90 ? 29.738 1.697 8.653 1.00 61.50 90 PHE A O 1
ATOM 726 N N . TRP A 1 91 ? 30.621 3.005 7.061 1.00 58.66 91 TRP A N 1
ATOM 727 C CA . TRP A 1 91 ? 31.851 3.276 7.817 1.00 58.66 91 TRP A CA 1
ATOM 728 C C . TRP A 1 91 ? 31.654 4.271 8.970 1.00 58.66 91 TRP A C 1
ATOM 730 O O . TRP A 1 91 ? 32.207 4.050 10.048 1.00 58.66 91 TRP A O 1
ATOM 740 N N . ARG A 1 92 ? 30.824 5.309 8.797 1.00 58.69 92 ARG A N 1
ATOM 741 C CA . ARG A 1 92 ? 30.483 6.275 9.862 1.00 58.69 92 ARG A CA 1
ATOM 742 C C . ARG A 1 92 ? 29.686 5.663 11.012 1.00 58.69 92 ARG A C 1
ATOM 744 O O . ARG A 1 92 ? 29.812 6.103 12.141 1.00 58.69 92 ARG A O 1
ATOM 751 N N . SER A 1 93 ? 28.875 4.637 10.769 1.00 60.59 93 SER A N 1
ATOM 752 C CA . SER A 1 93 ? 28.163 3.954 11.860 1.00 60.59 93 SER A CA 1
ATOM 753 C C . SER A 1 93 ? 29.052 2.989 12.655 1.00 60.59 93 SER A C 1
ATOM 755 O O . SER A 1 93 ? 28.671 2.571 13.746 1.00 60.59 93 SER A O 1
ATOM 757 N N . ARG A 1 94 ? 30.225 2.613 12.122 1.00 59.38 94 ARG A N 1
ATOM 758 C CA . ARG A 1 94 ? 31.145 1.640 12.738 1.00 59.38 94 ARG A CA 1
ATOM 759 C C . ARG A 1 94 ? 32.334 2.287 13.446 1.00 59.38 94 ARG A C 1
ATOM 761 O O . ARG A 1 94 ? 32.847 1.719 14.406 1.00 59.38 94 ARG A O 1
ATOM 768 N N . LEU A 1 95 ? 32.759 3.459 12.993 1.00 57.78 95 LEU A N 1
ATOM 769 C CA . LEU A 1 95 ? 33.668 4.330 13.724 1.00 57.78 95 LEU A CA 1
ATOM 770 C C . LEU A 1 95 ? 32.809 5.432 14.338 1.00 57.78 95 LEU A C 1
ATOM 772 O O . LEU A 1 95 ? 32.265 6.228 13.591 1.00 57.78 95 LEU A O 1
ATOM 776 N N . GLN A 1 96 ? 32.643 5.478 15.659 1.00 58.06 96 GLN A N 1
ATOM 777 C CA . GLN A 1 96 ? 31.958 6.589 16.335 1.00 58.06 96 GLN A CA 1
ATOM 778 C C . GLN A 1 96 ? 32.787 7.891 16.235 1.00 58.06 96 GLN A C 1
ATOM 780 O O . GLN A 1 96 ? 33.347 8.349 17.228 1.00 58.06 96 GLN A O 1
ATOM 785 N N . ILE A 1 97 ? 32.895 8.452 15.029 1.00 54.66 97 ILE A N 1
ATOM 786 C CA . ILE A 1 97 ? 33.421 9.782 14.693 1.00 54.66 97 ILE A CA 1
ATOM 787 C C . ILE A 1 97 ? 32.480 10.471 13.709 1.00 54.66 97 ILE A C 1
ATOM 789 O O . ILE A 1 97 ? 32.015 9.809 12.752 1.00 54.66 97 ILE A O 1
#

Sequence (97 aa):
MRSIIKWGLLAAAPALVTAWGDVGHRTVGYLAEKYFTPKAAAIYTELLANDQGYDISDAATWADTIKPKMPWTKPWHYSSMSFWEIHIHFWRSRLQI

Foldseek 3Di:
DDDDPPPPDPPPPPDPDPPQDLVNLLVVQVVVQVVDDPVRVVVQCVVVVDPPPDGRSVVSCVLVVCCVVVVVSVCVVDDDDDPVRVVVVVVCVVPVD

Organism: NCBI:txid261697

Radius of gyration: 22.59 Å; chains: 1; bounding box: 62×56×32 Å

InterPro domains:
  IPR003154 S1/P1 nuclease [PF02265] (20-81)
  IPR003154 S1/P1 nuclease [PTHR33146] (9-79)
  IPR008947 Phospholipase C/P1 nuclease domain superfamily [G3DSA:1.10.575.10] (20-94)
  IPR008947 Phospholipase C/P1 nuclease domain superfamily [SSF48537] (20-84)